Protein AF-A0A842V4W0-F1 (afdb_monomer_lite)

Foldseek 3Di:
DDPPPDDDPDPDPPQPDPVLVVVLVVLLVVLVVLLVVLVVCPPHLLNVLSPLLSVLSVLQSVLSVLVRPVCVPPDPVVNVVSSVVSNVSSVVSNVVSVVSVVVVVVVVVVVVVVVVPPPPPPDPPPDDDDDDDDDDDDDDDDDDDDDDDDDDDDDDDDD

Sequence (159 aa):
MALSDMAMVGPGSFAGSVLLMIAIAIGLIAAIITYMNSRRLKGEVFEAPMIHLSIGMLFVTLSLIDVTFFGYFLGAASVKVIHDVSFIIGLGLMLFSSVKITRFLTGVESFAHKLTEEPV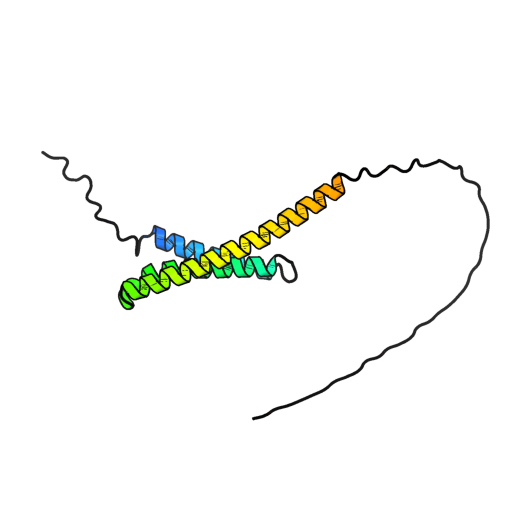DLMPVEEKPASSAKKKKSAKTSKANKKKASKSSKSKKKK

Secondary structure (DSSP, 8-state):
-----S-------STT-HHHHHHHHHHHHHHHHHHHHHTTSTTSTTHHHHHHHHHHHHHHHHHHHIIIIITTTS-HHHHHHHHHHHHHHHHHHHHHHHHHHHHHHHHHHHHHHHHHHS---------PPP-----------------------------

Radius of gyration: 32.6 Å; chains: 1; bounding box: 61×77×94 Å

Structure (mmCIF, N/CA/C/O backbone):
data_AF-A0A842V4W0-F1
#
_entry.id   AF-A0A842V4W0-F1
#
loop_
_atom_site.group_PDB
_atom_site.id
_atom_site.type_symbol
_atom_site.label_atom_id
_atom_site.label_alt_id
_atom_site.label_comp_id
_atom_site.label_asym_id
_atom_site.label_entity_id
_atom_site.label_seq_id
_atom_site.pdbx_PDB_ins_code
_atom_site.Cartn_x
_atom_site.Cartn_y
_atom_site.Cartn_z
_atom_site.occupancy
_atom_site.B_iso_or_equiv
_atom_site.auth_seq_id
_atom_site.auth_comp_id
_atom_site.auth_asym_id
_atom_site.auth_atom_id
_atom_site.pdbx_PDB_model_num
ATOM 1 N N . MET A 1 1 ? 26.532 35.739 -26.543 1.00 44.81 1 MET A N 1
ATOM 2 C CA . MET A 1 1 ? 27.029 34.372 -26.274 1.00 44.81 1 MET A CA 1
ATOM 3 C C . MET A 1 1 ? 26.508 33.989 -24.898 1.00 44.81 1 MET A C 1
ATOM 5 O O . MET A 1 1 ? 27.063 34.421 -23.906 1.00 44.81 1 MET A O 1
ATOM 9 N N . ALA A 1 2 ? 25.220 33.667 -24.821 1.00 44.66 2 ALA A N 1
ATOM 10 C CA . ALA A 1 2 ? 24.641 32.324 -24.958 1.00 44.66 2 ALA A CA 1
ATOM 11 C C . ALA A 1 2 ? 24.690 31.571 -23.615 1.00 44.66 2 ALA A C 1
ATOM 13 O O . ALA A 1 2 ? 25.615 30.826 -23.323 1.00 44.66 2 ALA A O 1
ATOM 14 N N . LEU A 1 3 ? 23.654 31.836 -22.810 1.00 48.62 3 LEU A N 1
ATOM 15 C CA . LEU A 1 3 ? 23.179 31.063 -21.658 1.00 48.62 3 LEU A CA 1
ATOM 16 C C . LEU A 1 3 ? 22.622 29.706 -22.138 1.00 48.62 3 LEU A C 1
ATOM 18 O O . LEU A 1 3 ? 21.423 29.461 -22.060 1.00 48.62 3 LEU A O 1
ATOM 22 N N . SER A 1 4 ? 23.465 28.852 -22.717 1.00 48.69 4 SER A N 1
ATOM 23 C CA . SER A 1 4 ? 23.054 27.542 -23.254 1.00 48.69 4 SER A CA 1
ATOM 24 C C . SER A 1 4 ? 23.168 26.383 -22.255 1.00 48.69 4 SER A C 1
ATOM 26 O O . SER A 1 4 ? 22.858 25.256 -22.619 1.00 48.69 4 SER A O 1
ATOM 28 N N . ASP A 1 5 ? 23.514 26.651 -20.992 1.00 48.28 5 ASP A N 1
ATOM 29 C CA . ASP A 1 5 ? 23.620 25.625 -19.937 1.00 48.28 5 ASP A CA 1
ATOM 30 C C . ASP A 1 5 ? 22.380 25.532 -19.029 1.00 48.28 5 ASP A C 1
ATOM 32 O O . ASP A 1 5 ? 22.434 24.972 -17.934 1.00 48.28 5 ASP A O 1
ATOM 36 N N . MET A 1 6 ? 21.233 26.067 -19.459 1.00 47.22 6 MET A N 1
ATOM 37 C CA . MET A 1 6 ? 19.977 25.898 -18.730 1.00 47.22 6 MET A CA 1
ATOM 38 C C . MET A 1 6 ? 19.019 24.953 -19.452 1.00 47.22 6 MET A C 1
ATOM 40 O O . MET A 1 6 ? 18.526 25.235 -20.539 1.00 47.22 6 MET A O 1
ATOM 44 N N . ALA A 1 7 ? 18.708 23.873 -18.733 1.00 50.38 7 ALA A N 1
ATOM 45 C CA . ALA A 1 7 ? 17.552 23.002 -18.889 1.00 50.38 7 ALA A CA 1
ATOM 46 C C . ALA A 1 7 ? 17.544 22.070 -20.109 1.00 50.38 7 ALA A C 1
ATOM 48 O O . ALA A 1 7 ? 16.753 22.211 -21.035 1.00 50.38 7 ALA A O 1
ATOM 49 N N . MET A 1 8 ? 18.293 20.973 -19.998 1.00 43.81 8 MET A N 1
ATOM 50 C CA . MET A 1 8 ? 17.784 19.702 -20.510 1.00 43.81 8 MET A CA 1
ATOM 51 C C . MET A 1 8 ? 18.061 18.577 -19.510 1.00 43.81 8 MET A C 1
ATOM 53 O O . MET A 1 8 ? 18.841 17.661 -19.750 1.00 43.81 8 MET A O 1
ATOM 57 N N . VAL A 1 9 ? 17.382 18.636 -18.358 1.00 48.97 9 VAL A N 1
ATOM 58 C CA . VAL A 1 9 ? 17.050 17.412 -17.620 1.00 48.97 9 VAL A CA 1
ATOM 59 C C . VAL A 1 9 ? 16.013 16.705 -18.490 1.00 48.97 9 VAL A C 1
ATOM 61 O O . VAL A 1 9 ? 14.824 17.013 -18.429 1.00 48.97 9 VAL A O 1
ATOM 64 N N . GLY A 1 10 ? 16.480 15.835 -19.392 1.00 47.81 10 GLY A N 1
ATOM 65 C CA . GLY A 1 10 ? 15.611 14.912 -20.125 1.00 47.81 10 GLY A CA 1
ATOM 66 C C . GLY A 1 10 ? 14.726 14.139 -19.142 1.00 47.81 10 GLY A C 1
ATOM 67 O O . GLY A 1 10 ? 15.074 14.085 -17.962 1.00 47.81 10 GLY A O 1
ATOM 68 N N . PRO A 1 11 ? 13.581 13.578 -19.576 1.00 47.28 11 PRO A N 1
ATOM 69 C CA . PRO A 1 11 ? 12.608 12.956 -18.682 1.00 47.28 11 PRO A CA 1
ATOM 70 C C . PRO A 1 11 ? 13.319 11.936 -17.793 1.00 47.28 11 PRO A C 1
ATOM 72 O O . PRO A 1 11 ? 13.689 10.850 -18.239 1.00 47.28 11 PRO A O 1
ATOM 75 N N . GLY A 1 12 ? 13.585 12.340 -16.550 1.00 47.62 12 GLY A N 1
ATOM 76 C CA . GLY A 1 12 ? 14.294 11.528 -15.583 1.00 47.62 12 GLY A CA 1
ATOM 77 C C . GLY A 1 12 ? 13.431 10.309 -15.353 1.00 47.62 12 GLY A C 1
ATOM 78 O O . GLY A 1 12 ? 12.326 10.437 -14.830 1.00 47.62 12 GLY A O 1
ATOM 79 N N . SER A 1 13 ? 13.897 9.153 -15.823 1.00 56.25 13 SER A N 1
ATOM 80 C CA . SER A 1 13 ? 13.233 7.875 -15.606 1.00 56.25 13 SER A CA 1
ATOM 81 C C . SER A 1 13 ? 12.870 7.770 -14.126 1.00 56.25 13 SER A C 1
ATOM 83 O O . SER A 1 13 ? 13.744 7.682 -13.267 1.00 56.25 13 SER A O 1
ATOM 85 N N . PHE A 1 14 ? 11.572 7.833 -13.821 1.00 60.38 14 PHE A N 1
ATOM 86 C CA . PHE A 1 14 ? 11.063 7.694 -12.457 1.00 60.38 14 PHE A CA 1
ATOM 87 C C . PHE A 1 14 ? 11.489 6.343 -11.859 1.00 60.38 14 PHE A C 1
ATOM 89 O O . PHE A 1 14 ? 11.810 6.257 -10.670 1.00 60.38 14 PHE A O 1
ATOM 96 N N . ALA A 1 15 ? 11.580 5.320 -12.718 1.00 60.59 15 ALA A N 1
ATOM 97 C CA . ALA A 1 15 ? 12.158 4.022 -12.413 1.00 60.59 15 ALA A CA 1
ATOM 98 C C . ALA A 1 15 ? 13.653 4.173 -12.085 1.00 60.59 15 ALA A C 1
ATOM 100 O O . ALA A 1 15 ? 14.453 4.553 -12.944 1.00 60.59 15 ALA A O 1
ATOM 101 N N . GLY A 1 16 ? 14.006 3.894 -10.827 1.00 63.53 16 GLY A N 1
ATOM 102 C CA . GLY A 1 16 ? 15.374 3.989 -10.307 1.00 63.53 16 GLY A CA 1
ATOM 103 C C . GLY A 1 16 ? 15.732 5.321 -9.640 1.00 63.53 16 GLY A C 1
ATOM 104 O O . GLY A 1 16 ? 16.882 5.508 -9.247 1.00 63.53 16 GLY A O 1
ATOM 105 N N . SER A 1 17 ? 14.782 6.250 -9.476 1.00 82.12 17 SER A N 1
ATOM 106 C CA . SER A 1 17 ? 15.054 7.497 -8.752 1.00 82.12 17 SER A CA 1
ATOM 107 C C . SER A 1 17 ? 15.347 7.248 -7.264 1.00 82.12 17 SER A C 1
ATOM 109 O O . SER A 1 17 ? 14.755 6.373 -6.627 1.00 82.12 17 SER A O 1
ATOM 111 N N . VAL A 1 18 ? 16.236 8.056 -6.675 1.00 84.69 18 VAL A N 1
ATOM 112 C CA . VAL A 1 18 ? 16.570 7.980 -5.237 1.00 84.69 18 VAL A CA 1
ATOM 113 C C . VAL A 1 18 ? 15.317 8.148 -4.372 1.00 84.69 18 VAL A C 1
ATOM 115 O O . VAL A 1 18 ? 15.148 7.441 -3.383 1.00 84.69 18 VAL A O 1
ATOM 118 N N . LEU A 1 19 ? 14.399 9.031 -4.779 1.00 86.44 19 LEU A N 1
ATOM 119 C CA . LEU A 1 19 ? 13.119 9.235 -4.097 1.00 86.44 19 LEU A CA 1
ATOM 120 C C . LEU A 1 19 ? 12.247 7.974 -4.105 1.00 86.44 19 LEU A C 1
ATOM 122 O O . LEU A 1 19 ? 11.664 7.641 -3.077 1.00 86.44 19 LEU A O 1
ATOM 126 N N . LEU A 1 20 ? 12.191 7.250 -5.227 1.00 86.44 20 LEU A N 1
ATOM 127 C CA . LEU A 1 20 ? 11.448 5.993 -5.321 1.00 86.44 20 LEU A CA 1
ATOM 128 C C . LEU A 1 20 ? 12.046 4.919 -4.404 1.00 86.44 20 LEU A C 1
ATOM 130 O O . LEU A 1 20 ? 11.313 4.241 -3.689 1.00 86.44 20 LEU A O 1
ATOM 134 N N . MET A 1 21 ? 13.375 4.814 -4.355 1.00 87.88 21 MET A N 1
ATOM 135 C CA . MET A 1 21 ? 14.069 3.876 -3.465 1.00 87.88 21 MET A CA 1
ATOM 136 C C . MET A 1 21 ? 13.807 4.189 -1.985 1.00 87.88 21 MET A C 1
ATOM 138 O O . MET A 1 21 ? 13.550 3.280 -1.195 1.00 87.88 21 MET A O 1
ATOM 142 N N . ILE A 1 22 ? 13.804 5.475 -1.615 1.00 90.56 22 ILE A N 1
ATOM 143 C CA . ILE A 1 22 ? 13.434 5.926 -0.267 1.00 90.56 22 ILE A CA 1
ATOM 144 C C . ILE A 1 22 ? 11.971 5.578 0.035 1.00 90.56 22 ILE A C 1
ATOM 146 O O . ILE A 1 22 ? 11.682 5.048 1.107 1.00 90.56 22 ILE A O 1
ATOM 150 N N . ALA A 1 23 ? 11.051 5.822 -0.903 1.00 90.62 23 ALA A N 1
ATOM 151 C CA . ALA A 1 23 ? 9.637 5.499 -0.731 1.00 90.62 23 ALA A CA 1
ATOM 152 C C . ALA A 1 23 ? 9.411 3.993 -0.513 1.00 90.62 23 ALA A C 1
ATOM 154 O O . ALA A 1 23 ? 8.663 3.616 0.387 1.00 90.62 23 ALA A O 1
ATOM 155 N N . ILE A 1 24 ? 10.106 3.135 -1.269 1.00 92.38 24 ILE A N 1
ATOM 156 C CA . ILE A 1 24 ? 10.066 1.676 -1.088 1.00 92.38 24 ILE A CA 1
ATOM 157 C C . ILE A 1 24 ? 10.582 1.290 0.304 1.00 92.38 24 ILE A C 1
ATOM 159 O O . ILE A 1 24 ? 9.929 0.523 1.012 1.00 92.38 24 ILE A O 1
ATOM 163 N N . ALA A 1 25 ? 11.727 1.835 0.727 1.00 94.12 25 ALA A N 1
ATOM 164 C CA . ALA A 1 25 ? 12.305 1.534 2.036 1.00 94.12 25 ALA A CA 1
ATOM 165 C C . ALA A 1 25 ? 11.366 1.938 3.186 1.00 94.12 25 ALA A C 1
ATOM 167 O O . ALA A 1 25 ? 11.108 1.139 4.088 1.00 94.12 25 ALA A O 1
ATOM 168 N N . ILE A 1 26 ? 10.806 3.151 3.128 1.00 95.12 26 ILE A N 1
ATOM 169 C CA . ILE A 1 26 ? 9.835 3.640 4.115 1.00 95.12 26 ILE A CA 1
ATOM 170 C C . ILE A 1 26 ? 8.572 2.772 4.100 1.00 95.12 26 ILE A C 1
ATOM 172 O O . ILE A 1 26 ? 8.096 2.390 5.168 1.00 95.12 26 ILE A O 1
ATOM 176 N N . GLY A 1 27 ? 8.056 2.417 2.920 1.00 93.62 27 GLY A N 1
ATOM 177 C CA . GLY A 1 27 ? 6.879 1.560 2.767 1.00 93.62 27 GLY A CA 1
ATOM 178 C C . GLY A 1 27 ? 7.060 0.183 3.407 1.00 93.62 27 GLY A C 1
ATOM 179 O O . GLY A 1 27 ? 6.202 -0.261 4.172 1.00 93.62 27 GLY A O 1
ATOM 180 N N . LEU A 1 28 ? 8.212 -0.462 3.189 1.00 95.56 28 LEU A N 1
ATOM 181 C CA . LEU A 1 28 ? 8.542 -1.748 3.811 1.00 95.56 28 LEU A CA 1
ATOM 182 C C . LEU A 1 28 ? 8.636 -1.637 5.336 1.00 95.56 28 LEU A C 1
ATOM 184 O O . LEU A 1 28 ? 8.045 -2.449 6.050 1.00 95.56 28 LEU A O 1
ATOM 188 N N . ILE A 1 29 ? 9.340 -0.622 5.846 1.00 96.44 29 ILE A N 1
ATOM 189 C CA . ILE A 1 29 ? 9.467 -0.386 7.291 1.00 96.44 29 ILE A CA 1
ATOM 190 C C . ILE A 1 29 ? 8.086 -0.144 7.910 1.00 96.44 29 ILE A C 1
ATOM 192 O O . ILE A 1 29 ? 7.746 -0.763 8.920 1.00 96.44 29 ILE A O 1
ATOM 196 N N . ALA A 1 30 ? 7.261 0.700 7.288 1.00 94.75 30 ALA A N 1
ATOM 197 C CA . ALA A 1 30 ? 5.910 0.992 7.747 1.00 94.75 30 ALA A CA 1
ATOM 198 C C . ALA A 1 30 ? 5.029 -0.265 7.761 1.00 94.75 30 ALA A C 1
ATOM 200 O O . ALA A 1 30 ? 4.340 -0.516 8.753 1.00 94.75 30 ALA A O 1
ATOM 201 N N . ALA A 1 31 ? 5.085 -1.096 6.714 1.00 94.19 31 ALA A N 1
ATOM 202 C CA . ALA A 1 31 ? 4.348 -2.354 6.651 1.00 94.19 31 ALA A CA 1
ATOM 203 C C . ALA A 1 31 ? 4.756 -3.309 7.786 1.00 94.19 31 ALA A C 1
ATOM 205 O O . ALA A 1 31 ? 3.881 -3.843 8.475 1.00 94.19 31 ALA A O 1
ATOM 206 N N . ILE A 1 32 ? 6.063 -3.469 8.033 1.00 94.81 32 ILE A N 1
ATOM 207 C CA . ILE A 1 32 ? 6.604 -4.333 9.094 1.00 94.81 32 ILE A CA 1
ATOM 208 C C . ILE A 1 32 ? 6.193 -3.828 10.477 1.00 94.81 32 ILE A C 1
ATOM 210 O O . ILE A 1 32 ? 5.654 -4.599 11.270 1.00 94.81 32 ILE A O 1
ATOM 214 N N . ILE A 1 33 ? 6.403 -2.542 10.771 1.00 95.50 33 ILE A N 1
ATOM 215 C CA . ILE A 1 33 ? 6.037 -1.952 12.066 1.00 95.50 33 ILE A CA 1
ATOM 216 C C . ILE A 1 33 ? 4.531 -2.093 12.300 1.00 95.50 33 ILE A C 1
ATOM 218 O O . ILE A 1 33 ? 4.109 -2.492 13.385 1.00 95.50 33 ILE A O 1
ATOM 222 N N . THR A 1 34 ? 3.715 -1.839 11.277 1.00 93.69 34 THR A N 1
ATOM 223 C CA . THR A 1 34 ? 2.254 -1.975 11.368 1.00 93.69 34 THR A CA 1
ATOM 224 C C . THR A 1 34 ? 1.844 -3.416 11.661 1.00 93.69 34 THR A C 1
ATOM 226 O O . THR A 1 34 ? 0.985 -3.647 12.510 1.00 93.69 34 THR A O 1
ATOM 229 N N . TYR A 1 35 ? 2.498 -4.400 11.039 1.00 93.75 35 TYR A N 1
ATOM 230 C CA . TYR A 1 35 ? 2.267 -5.814 11.334 1.00 93.75 35 TYR A CA 1
ATOM 231 C C . TYR A 1 35 ? 2.714 -6.207 12.749 1.00 93.75 35 TYR A C 1
ATOM 233 O O . TYR A 1 35 ? 2.021 -6.935 13.458 1.00 93.75 35 TYR A O 1
ATOM 241 N N . MET A 1 36 ? 3.875 -5.727 13.197 1.00 94.00 36 MET A N 1
ATOM 242 C CA . MET A 1 36 ? 4.349 -5.980 14.559 1.00 94.00 36 MET A CA 1
ATOM 243 C C . MET A 1 36 ? 3.395 -5.384 15.595 1.00 94.00 36 MET A C 1
ATOM 245 O O . MET A 1 36 ? 3.091 -6.031 16.598 1.00 94.00 36 MET A O 1
ATOM 249 N N . ASN A 1 37 ? 2.886 -4.182 15.332 1.00 91.94 37 ASN A N 1
ATOM 250 C CA . ASN A 1 37 ? 1.907 -3.525 16.185 1.00 91.94 37 ASN A CA 1
ATOM 251 C C . ASN A 1 37 ? 0.570 -4.267 16.181 1.00 91.94 37 ASN A C 1
ATOM 253 O O . ASN A 1 37 ? -0.003 -4.461 17.249 1.00 91.94 37 ASN A O 1
ATOM 257 N N . SER A 1 38 ? 0.106 -4.782 15.038 1.00 91.50 38 SER A N 1
ATOM 258 C CA . SER A 1 38 ? -1.135 -5.566 14.996 1.00 91.50 38 SER A CA 1
ATOM 259 C C . SER A 1 38 ? -1.048 -6.837 15.846 1.00 91.50 38 SER A C 1
ATOM 261 O O . SER A 1 38 ? -2.002 -7.190 16.532 1.00 91.50 38 SER A O 1
ATOM 263 N N . ARG A 1 39 ? 0.125 -7.484 15.901 1.00 88.94 39 ARG A N 1
ATOM 264 C CA . ARG A 1 39 ? 0.373 -8.653 16.761 1.00 88.94 39 ARG A CA 1
ATOM 265 C C . ARG A 1 39 ? 0.348 -8.341 18.257 1.00 88.94 39 ARG A C 1
ATOM 267 O O . ARG A 1 39 ? 0.237 -9.282 19.044 1.00 88.94 39 ARG A O 1
ATOM 274 N N . ARG A 1 40 ? 0.480 -7.072 18.653 1.00 88.62 40 ARG A N 1
ATOM 275 C CA . ARG A 1 40 ? 0.314 -6.633 20.047 1.00 88.62 40 ARG A CA 1
ATOM 276 C C . ARG A 1 40 ? -1.155 -6.435 20.417 1.00 88.62 40 ARG A C 1
ATOM 278 O O . ARG A 1 40 ? -1.490 -6.605 21.578 1.00 88.62 40 ARG A O 1
ATOM 285 N N . LEU A 1 41 ? -2.019 -6.180 19.435 1.00 86.75 41 LEU A N 1
ATOM 286 C CA . LEU A 1 41 ? -3.467 -6.001 19.598 1.00 86.75 41 LEU A CA 1
ATOM 287 C C . LEU A 1 41 ? -4.230 -7.339 19.599 1.00 86.75 41 LEU A C 1
ATOM 289 O O . LEU A 1 41 ? -5.406 -7.382 19.252 1.00 86.75 41 LEU A O 1
ATOM 293 N N . LYS A 1 42 ? -3.567 -8.457 19.923 1.00 79.38 42 LYS A N 1
ATOM 294 C CA . LYS A 1 42 ? -4.161 -9.797 19.814 1.00 79.38 42 LYS A CA 1
ATOM 295 C C . LYS A 1 42 ? -5.430 -9.923 20.651 1.00 79.38 42 LYS A C 1
ATOM 297 O O . LYS A 1 42 ? -5.381 -9.766 21.868 1.00 79.38 42 LYS A O 1
ATOM 302 N N . GLY A 1 43 ? -6.534 -10.284 20.000 1.00 76.56 43 GLY A N 1
ATOM 303 C CA . GLY A 1 43 ? -7.849 -10.399 20.640 1.00 76.56 43 GLY A CA 1
ATOM 304 C C . GLY A 1 43 ? -8.635 -9.088 20.721 1.00 76.56 43 GLY A C 1
ATOM 305 O O . GLY A 1 43 ? -9.780 -9.103 21.168 1.00 76.56 43 GLY A O 1
ATOM 306 N N . GLU A 1 44 ? -8.071 -7.975 20.250 1.00 83.12 44 GLU A N 1
ATOM 307 C CA . GLU A 1 44 ? -8.796 -6.720 20.094 1.00 83.12 44 GLU A CA 1
ATOM 308 C C . GLU A 1 44 ? -9.451 -6.618 18.715 1.00 83.12 44 GLU A C 1
ATOM 310 O O . GLU A 1 44 ? -9.000 -7.184 17.716 1.00 83.12 44 GLU A O 1
ATOM 315 N N . VAL A 1 45 ? -10.510 -5.813 18.637 1.00 84.44 45 VAL A N 1
ATOM 316 C CA . VAL A 1 45 ? -11.282 -5.588 17.404 1.00 84.44 45 VAL A CA 1
ATOM 317 C C . VAL A 1 45 ? -10.422 -4.957 16.292 1.00 84.44 45 VAL A C 1
ATOM 319 O O . VAL A 1 45 ? -10.722 -5.105 15.106 1.00 84.44 45 VAL A O 1
ATOM 322 N N . PHE A 1 46 ? -9.310 -4.313 16.664 1.00 87.25 46 PHE A N 1
ATOM 323 C CA . PHE A 1 46 ? -8.361 -3.684 15.748 1.00 87.25 46 PHE A CA 1
ATOM 324 C C . PHE A 1 46 ? -7.295 -4.623 15.166 1.00 87.25 46 PHE A C 1
ATOM 326 O O . PHE A 1 46 ? -6.645 -4.234 14.193 1.00 87.25 46 PHE A O 1
ATOM 333 N N . GLU A 1 47 ? -7.129 -5.852 15.674 1.00 89.69 47 GLU A N 1
ATOM 334 C CA . GLU A 1 47 ? -6.112 -6.787 15.162 1.00 89.69 47 GLU A CA 1
ATOM 335 C C . GLU A 1 47 ? -6.302 -7.044 13.664 1.00 89.69 47 GLU A C 1
ATOM 337 O O . GLU A 1 47 ? -5.392 -6.832 12.857 1.00 89.69 47 GLU A O 1
ATOM 342 N N . ALA A 1 48 ? -7.507 -7.471 13.279 1.00 90.12 48 ALA A N 1
ATOM 343 C CA . ALA A 1 48 ? -7.792 -7.834 11.900 1.00 90.12 48 ALA A CA 1
ATOM 344 C C . ALA A 1 48 ? -7.646 -6.634 10.943 1.00 90.12 48 ALA A C 1
ATOM 346 O O . ALA A 1 48 ? -6.900 -6.776 9.973 1.00 90.12 48 ALA A O 1
ATOM 347 N N . PRO A 1 49 ? -8.261 -5.456 11.176 1.00 92.06 49 PRO A N 1
ATOM 348 C CA . PRO A 1 49 ? -8.052 -4.286 10.320 1.00 92.06 49 PRO A CA 1
ATOM 349 C C . PRO A 1 49 ? -6.580 -3.875 10.184 1.00 92.06 49 PRO A C 1
ATOM 351 O O . PRO A 1 49 ? -6.136 -3.602 9.076 1.00 92.06 49 PRO A O 1
ATOM 354 N N . MET A 1 50 ? -5.793 -3.898 11.265 1.00 92.62 50 MET A N 1
ATOM 355 C CA . MET A 1 50 ? -4.374 -3.519 11.202 1.00 92.62 50 MET A CA 1
ATOM 356 C C . MET A 1 50 ? -3.523 -4.522 10.412 1.00 92.62 50 MET A C 1
ATOM 358 O O . MET A 1 50 ? -2.591 -4.128 9.712 1.00 92.62 50 MET A O 1
ATOM 362 N N . 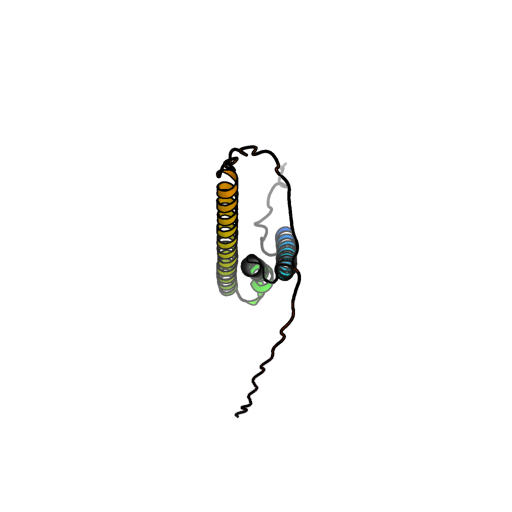ILE A 1 51 ? -3.861 -5.816 10.463 1.00 93.25 51 ILE A N 1
ATOM 363 C CA . ILE A 1 51 ? -3.229 -6.829 9.605 1.00 93.25 51 ILE A CA 1
ATOM 364 C C . ILE A 1 51 ? -3.538 -6.552 8.129 1.00 93.25 51 ILE A C 1
ATOM 366 O O . ILE A 1 51 ? -2.622 -6.551 7.311 1.00 93.25 51 ILE A O 1
ATOM 370 N N . HIS A 1 52 ? -4.802 -6.288 7.783 1.00 94.12 52 HIS A N 1
ATOM 371 C CA . HIS A 1 52 ? -5.190 -5.996 6.398 1.00 94.12 52 HIS A CA 1
ATOM 372 C C . HIS A 1 52 ? -4.539 -4.699 5.897 1.00 94.12 52 HIS A C 1
ATOM 374 O O . HIS A 1 52 ? -4.094 -4.650 4.753 1.00 94.12 52 HIS A O 1
ATOM 380 N N . LEU A 1 53 ? -4.404 -3.690 6.763 1.00 94.06 53 LEU A N 1
ATOM 381 C CA . LEU A 1 53 ? -3.712 -2.439 6.459 1.00 94.06 53 LEU A CA 1
ATOM 382 C C . LEU A 1 53 ? -2.228 -2.678 6.149 1.00 94.06 53 LEU A C 1
ATOM 384 O O . LEU A 1 53 ? -1.721 -2.179 5.148 1.00 94.06 53 LEU A O 1
ATOM 388 N N . SER A 1 54 ? -1.544 -3.471 6.978 1.00 95.00 54 SER A N 1
ATOM 389 C CA . SER A 1 54 ? -0.140 -3.833 6.759 1.00 95.00 54 SER A CA 1
ATOM 390 C C . SER A 1 54 ? 0.057 -4.624 5.462 1.00 95.00 54 SER A C 1
ATOM 392 O O . SER A 1 54 ? 0.942 -4.298 4.673 1.00 95.00 54 SER A O 1
ATOM 394 N N . ILE A 1 55 ? -0.797 -5.620 5.204 1.00 95.06 55 ILE A N 1
ATOM 395 C CA . ILE A 1 55 ? -0.751 -6.402 3.963 1.00 95.06 55 ILE A CA 1
ATOM 396 C C . ILE A 1 55 ? -1.012 -5.491 2.757 1.00 95.06 55 ILE A C 1
ATOM 398 O O . ILE A 1 55 ? -0.296 -5.578 1.765 1.00 95.06 55 ILE A O 1
ATOM 402 N N . GLY A 1 56 ? -1.983 -4.580 2.850 1.00 94.88 56 GLY A N 1
ATOM 403 C CA . GLY A 1 56 ? -2.263 -3.596 1.806 1.00 94.88 56 GLY A CA 1
ATOM 404 C C . GLY A 1 56 ? -1.058 -2.704 1.496 1.00 94.88 56 GLY A C 1
ATOM 405 O O . GLY A 1 56 ? -0.683 -2.575 0.332 1.00 94.88 56 GLY A O 1
ATOM 406 N N . MET A 1 57 ? -0.383 -2.180 2.529 1.00 95.19 57 MET A N 1
ATOM 407 C CA . MET A 1 57 ? 0.869 -1.427 2.361 1.00 95.19 57 MET A CA 1
ATOM 408 C C . MET A 1 57 ? 1.964 -2.257 1.691 1.00 95.19 57 MET A C 1
ATOM 410 O O . MET A 1 57 ? 2.703 -1.743 0.852 1.00 95.19 57 MET A O 1
ATOM 414 N N . LEU A 1 58 ? 2.057 -3.544 2.027 1.00 95.19 58 LEU A N 1
ATOM 415 C CA . LEU A 1 58 ? 3.030 -4.446 1.427 1.00 95.19 58 LEU A CA 1
ATOM 416 C C . LEU A 1 58 ? 2.750 -4.655 -0.067 1.00 95.19 58 LEU A C 1
ATOM 418 O O . LEU A 1 58 ? 3.678 -4.556 -0.859 1.00 95.19 58 LEU A O 1
ATOM 422 N N . PHE A 1 59 ? 1.492 -4.841 -0.475 1.00 95.81 59 PHE A N 1
ATOM 423 C CA . PHE A 1 59 ? 1.117 -4.935 -1.894 1.00 95.81 59 PHE A CA 1
ATOM 424 C C . PHE A 1 59 ? 1.417 -3.654 -2.678 1.00 95.81 59 PHE A C 1
ATOM 426 O O . PHE A 1 59 ? 1.982 -3.732 -3.765 1.00 95.81 59 PHE A O 1
ATOM 433 N N . VAL A 1 60 ? 1.109 -2.478 -2.121 1.00 94.56 60 VAL A N 1
ATOM 434 C CA . VAL A 1 60 ? 1.457 -1.191 -2.753 1.00 94.56 60 VAL A CA 1
ATOM 435 C C . VAL A 1 60 ? 2.975 -1.044 -2.891 1.00 94.56 60 VAL A C 1
ATOM 437 O O . VAL A 1 60 ? 3.472 -0.606 -3.925 1.00 94.56 60 VAL A O 1
ATOM 440 N N . THR A 1 61 ? 3.731 -1.448 -1.870 1.00 94.38 61 THR A N 1
ATOM 441 C CA . THR A 1 61 ? 5.196 -1.358 -1.892 1.00 94.38 61 THR A CA 1
ATOM 442 C C . THR A 1 61 ? 5.815 -2.352 -2.877 1.00 94.38 61 THR A C 1
ATOM 444 O O . THR A 1 61 ? 6.743 -1.999 -3.600 1.00 94.38 61 THR A O 1
ATOM 447 N N . LEU A 1 62 ? 5.284 -3.575 -2.957 1.00 92.25 62 LEU A N 1
ATOM 448 C CA . LEU A 1 62 ? 5.693 -4.567 -3.953 1.00 92.25 62 LEU A CA 1
ATOM 449 C C . LEU A 1 62 ? 5.382 -4.101 -5.376 1.00 92.25 62 LEU A C 1
ATOM 451 O O . LEU A 1 62 ? 6.226 -4.251 -6.246 1.00 92.25 62 LEU A O 1
ATOM 455 N N . SER A 1 63 ? 4.241 -3.446 -5.589 1.00 92.88 63 SER A N 1
ATOM 456 C CA . SER A 1 63 ? 3.894 -2.840 -6.877 1.00 92.88 63 SER A CA 1
ATOM 457 C C . SER A 1 63 ? 4.976 -1.859 -7.361 1.00 92.88 63 SER A C 1
ATOM 459 O O . SER A 1 63 ? 5.429 -1.915 -8.506 1.00 92.88 63 SER A O 1
ATOM 461 N N . LEU A 1 64 ? 5.483 -1.008 -6.461 1.00 89.50 64 LEU A N 1
ATOM 462 C CA . LEU A 1 64 ? 6.588 -0.085 -6.753 1.00 89.50 64 LEU A CA 1
ATOM 463 C C . LEU A 1 64 ? 7.901 -0.830 -7.052 1.00 89.50 64 LEU A C 1
ATOM 465 O O . LEU A 1 64 ? 8.654 -0.429 -7.944 1.00 89.50 64 LEU A O 1
ATOM 469 N N . ILE A 1 65 ? 8.174 -1.924 -6.337 1.00 89.44 65 ILE A N 1
ATOM 470 C CA . ILE A 1 65 ? 9.332 -2.797 -6.584 1.00 89.44 65 ILE A CA 1
ATOM 471 C C . ILE A 1 65 ? 9.228 -3.451 -7.970 1.00 89.44 65 ILE A C 1
ATOM 473 O O . ILE A 1 65 ? 10.222 -3.473 -8.695 1.00 89.44 65 ILE A O 1
ATOM 477 N N . ASP A 1 66 ? 8.043 -3.910 -8.375 1.00 87.12 66 ASP A N 1
ATOM 478 C CA . ASP A 1 66 ? 7.808 -4.540 -9.678 1.00 87.12 66 ASP A CA 1
ATOM 479 C C . ASP A 1 66 ? 8.194 -3.606 -10.829 1.00 87.12 66 ASP A C 1
ATOM 481 O O . ASP A 1 66 ? 8.968 -3.976 -11.716 1.00 87.12 66 ASP A O 1
ATOM 485 N N . VAL A 1 67 ? 7.752 -2.349 -10.772 1.00 85.38 67 VAL A N 1
ATOM 486 C CA . VAL A 1 67 ? 8.102 -1.345 -11.789 1.00 85.38 67 VAL A CA 1
ATOM 487 C C . VAL A 1 67 ? 9.591 -0.998 -11.761 1.00 85.38 67 VAL A C 1
ATOM 489 O O . VAL A 1 67 ? 10.188 -0.770 -12.812 1.00 85.38 67 VAL A O 1
ATOM 492 N N . THR A 1 68 ? 10.206 -0.981 -10.577 1.00 83.94 68 THR A N 1
ATOM 493 C CA . THR A 1 68 ? 11.603 -0.556 -10.408 1.00 83.94 68 THR A CA 1
ATOM 494 C C . THR A 1 68 ? 12.603 -1.625 -10.849 1.00 83.94 68 THR A C 1
ATOM 496 O O . THR A 1 68 ? 13.591 -1.303 -11.503 1.00 83.94 68 THR A O 1
ATOM 499 N N . PHE A 1 69 ? 12.363 -2.891 -10.500 1.00 83.25 69 PHE A N 1
ATOM 500 C CA . PHE A 1 69 ? 13.340 -3.972 -10.672 1.00 83.25 69 PHE A CA 1
ATOM 501 C C . PHE A 1 69 ? 12.963 -4.958 -11.774 1.00 83.25 69 PHE A C 1
ATOM 503 O O . PHE A 1 69 ? 13.838 -5.457 -12.479 1.00 83.25 69 PHE A O 1
ATOM 510 N N . PHE A 1 70 ? 11.671 -5.234 -11.957 1.00 82.50 70 PHE A N 1
ATOM 511 C CA . PHE A 1 70 ? 11.205 -6.249 -12.903 1.00 82.50 70 PHE A CA 1
ATOM 512 C C . PHE A 1 70 ? 10.864 -5.674 -14.283 1.00 82.50 70 PHE A C 1
ATOM 514 O O . PHE A 1 70 ? 10.766 -6.439 -15.245 1.00 82.50 70 PHE A O 1
ATOM 521 N N . GLY A 1 71 ? 10.801 -4.341 -14.409 1.00 74.25 71 GLY A N 1
ATOM 522 C CA . GLY A 1 71 ? 10.674 -3.600 -15.673 1.00 74.25 71 GLY A CA 1
ATOM 523 C C . GLY A 1 71 ? 11.626 -4.075 -16.776 1.00 74.25 71 GLY A C 1
ATOM 524 O O . GLY A 1 71 ? 11.226 -4.192 -17.933 1.00 74.25 71 GLY A O 1
ATOM 525 N N . TYR A 1 72 ? 12.866 -4.406 -16.405 1.00 71.69 72 TYR A N 1
ATOM 526 C CA . TYR A 1 72 ? 13.900 -4.858 -17.340 1.00 71.69 72 TYR A CA 1
ATOM 527 C C . TYR A 1 72 ? 13.750 -6.332 -17.754 1.00 71.69 72 TYR A C 1
ATOM 529 O O . TYR A 1 72 ? 14.135 -6.703 -18.859 1.00 71.69 72 TYR A O 1
ATOM 537 N N . PHE A 1 73 ? 13.174 -7.175 -16.890 1.00 78.38 73 PHE A N 1
ATOM 538 C CA . PHE A 1 73 ? 13.138 -8.630 -17.080 1.00 78.38 73 PHE A CA 1
ATOM 539 C C . PHE A 1 73 ? 11.827 -9.145 -17.685 1.00 78.38 73 PHE A C 1
ATOM 541 O O . PHE A 1 73 ? 11.856 -10.087 -18.471 1.00 78.38 73 PHE A O 1
ATOM 548 N N . LEU A 1 74 ? 10.676 -8.566 -17.321 1.00 73.62 74 LEU A N 1
ATOM 549 C CA . LEU A 1 74 ? 9.356 -9.133 -17.651 1.00 73.62 74 LEU A CA 1
ATOM 550 C C . LEU A 1 74 ? 8.645 -8.472 -18.846 1.00 73.62 74 LEU A C 1
ATOM 552 O O . LEU A 1 74 ? 7.541 -8.881 -19.215 1.00 73.62 74 LEU A O 1
ATOM 556 N N . GLY A 1 75 ? 9.273 -7.487 -19.488 1.00 80.12 75 GLY A N 1
ATOM 557 C CA . GLY A 1 75 ? 8.655 -6.702 -20.555 1.00 80.12 75 GLY A CA 1
ATOM 558 C C . GLY A 1 75 ? 7.603 -5.719 -20.022 1.00 80.12 75 GLY A C 1
ATOM 559 O O . GLY A 1 75 ? 6.867 -5.994 -19.073 1.00 80.12 75 GLY A O 1
ATOM 560 N N . ALA A 1 76 ? 7.517 -4.545 -20.652 1.00 83.25 76 ALA A N 1
ATOM 561 C CA . ALA A 1 76 ? 6.741 -3.414 -20.134 1.00 83.25 76 ALA A CA 1
ATOM 562 C C . ALA A 1 76 ? 5.241 -3.717 -19.938 1.00 83.25 76 ALA A C 1
ATOM 564 O O . ALA A 1 76 ? 4.632 -3.227 -18.988 1.00 83.25 76 ALA A O 1
ATOM 565 N N . ALA A 1 77 ? 4.644 -4.539 -20.809 1.00 87.06 77 ALA A N 1
ATOM 566 C CA . ALA A 1 77 ? 3.226 -4.886 -20.729 1.00 87.06 77 ALA A CA 1
ATOM 567 C C . ALA A 1 77 ? 2.902 -5.740 -19.491 1.00 87.06 77 ALA A C 1
ATOM 569 O O . ALA A 1 77 ? 1.966 -5.424 -18.759 1.00 87.06 77 ALA A O 1
ATOM 570 N N . SER A 1 78 ? 3.697 -6.781 -19.222 1.00 88.12 78 SER A N 1
ATOM 571 C CA . SER A 1 78 ? 3.492 -7.674 -18.075 1.00 88.12 78 SER A CA 1
ATOM 572 C C . SER A 1 78 ? 3.678 -6.931 -16.757 1.00 88.12 78 SER A C 1
ATOM 574 O O . SER A 1 78 ? 2.852 -7.047 -15.856 1.00 88.12 78 SER A O 1
ATOM 576 N N . VAL A 1 79 ? 4.736 -6.118 -16.663 1.00 89.38 79 VAL A N 1
ATOM 577 C CA . VAL A 1 79 ? 5.051 -5.338 -15.458 1.00 89.38 79 VAL A CA 1
ATOM 578 C C . VAL A 1 79 ? 3.952 -4.328 -15.161 1.00 89.38 79 VAL A C 1
ATOM 580 O O . VAL A 1 79 ? 3.553 -4.200 -14.010 1.00 89.38 79 VAL A O 1
ATOM 583 N N . LYS A 1 80 ? 3.396 -3.674 -16.188 1.00 89.12 80 LYS A N 1
ATOM 584 C CA . LYS A 1 80 ? 2.260 -2.763 -16.018 1.00 89.12 80 LYS A CA 1
ATOM 585 C C . LYS A 1 80 ? 1.027 -3.478 -15.461 1.00 89.12 80 LYS A C 1
ATOM 587 O O . LYS A 1 80 ? 0.417 -2.983 -14.524 1.00 89.12 80 LYS A O 1
ATOM 592 N N . VAL A 1 81 ? 0.684 -4.653 -15.995 1.00 92.50 81 VAL A N 1
ATOM 593 C CA . VAL A 1 81 ? -0.466 -5.432 -15.502 1.00 92.50 81 VAL A CA 1
ATOM 594 C C . VAL A 1 81 ? -0.250 -5.870 -14.052 1.00 92.50 81 VAL A C 1
ATOM 596 O O . VAL A 1 81 ? -1.150 -5.716 -13.230 1.00 92.50 81 VAL A O 1
ATOM 599 N N . ILE A 1 82 ? 0.936 -6.386 -13.721 1.00 91.25 82 ILE A N 1
ATOM 600 C CA . ILE A 1 82 ? 1.264 -6.825 -12.357 1.00 91.25 82 ILE A CA 1
ATOM 601 C C . ILE A 1 82 ? 1.237 -5.638 -11.387 1.00 91.25 82 ILE A C 1
ATOM 603 O O . ILE A 1 82 ? 0.634 -5.751 -10.319 1.00 91.25 82 ILE A O 1
ATOM 607 N N . HIS A 1 83 ? 1.832 -4.505 -11.770 1.00 92.81 83 HIS A N 1
ATOM 608 C CA . HIS A 1 83 ? 1.798 -3.258 -11.008 1.00 92.81 83 HIS A CA 1
ATOM 609 C C . HIS A 1 83 ? 0.360 -2.817 -10.737 1.00 92.81 83 HIS A C 1
ATOM 611 O O . HIS A 1 83 ? -0.014 -2.639 -9.582 1.00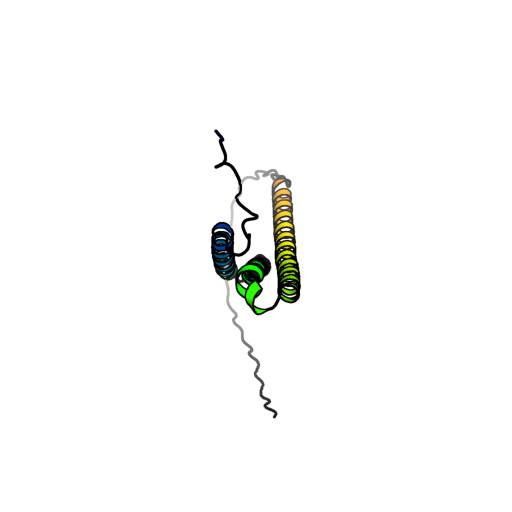 92.81 83 HIS A O 1
ATOM 617 N N . ASP A 1 84 ? -0.470 -2.702 -11.774 1.00 93.69 84 ASP A N 1
ATOM 618 C CA . ASP A 1 84 ? -1.834 -2.195 -11.631 1.00 93.69 84 ASP A CA 1
ATOM 619 C C . ASP A 1 84 ? -2.678 -3.123 -10.744 1.00 93.69 84 ASP A C 1
ATOM 621 O O . ASP A 1 84 ? -3.383 -2.660 -9.848 1.00 93.69 84 ASP A O 1
ATOM 625 N N . VAL A 1 85 ? -2.561 -4.444 -10.921 1.00 94.88 85 VAL A N 1
ATOM 626 C CA . VAL A 1 85 ? -3.292 -5.428 -10.109 1.00 94.88 85 VAL A CA 1
ATOM 627 C C . VAL A 1 85 ? -2.837 -5.399 -8.648 1.00 94.88 85 VAL A C 1
ATOM 629 O O . VAL A 1 85 ? -3.680 -5.343 -7.750 1.00 94.88 85 VAL A O 1
ATOM 632 N N . SER A 1 86 ? -1.527 -5.415 -8.387 1.00 94.50 86 SER A N 1
ATOM 633 C CA . SER A 1 86 ? -0.995 -5.369 -7.018 1.00 94.50 86 SER A CA 1
ATOM 634 C C . SER A 1 86 ? -1.335 -4.047 -6.329 1.00 94.50 86 SER A C 1
ATOM 636 O O . SER A 1 86 ? -1.716 -4.045 -5.157 1.00 94.50 86 SER A O 1
ATOM 638 N N . PHE A 1 87 ? -1.307 -2.938 -7.068 1.00 94.50 87 PHE A N 1
ATOM 639 C CA . PHE A 1 87 ? -1.677 -1.620 -6.573 1.00 94.50 87 PHE A CA 1
ATOM 640 C C . PHE A 1 87 ? -3.163 -1.538 -6.207 1.00 94.50 87 PHE A C 1
ATOM 642 O O . PHE A 1 87 ? -3.500 -1.105 -5.105 1.00 94.50 87 PHE A O 1
ATOM 649 N N . ILE A 1 88 ? -4.060 -2.010 -7.083 1.00 96.06 88 ILE A N 1
ATOM 650 C CA . ILE A 1 88 ? -5.512 -2.024 -6.835 1.00 96.06 88 ILE A CA 1
ATOM 651 C C . ILE A 1 88 ? -5.851 -2.895 -5.622 1.00 96.06 88 ILE A C 1
ATOM 653 O O . ILE A 1 88 ? -6.626 -2.476 -4.761 1.00 96.06 88 ILE A O 1
ATOM 657 N N . ILE A 1 89 ? -5.259 -4.088 -5.521 1.00 96.25 89 ILE A N 1
ATOM 658 C CA . ILE A 1 89 ? -5.465 -4.983 -4.374 1.00 96.25 89 ILE A CA 1
ATOM 659 C C . ILE A 1 89 ? -4.944 -4.330 -3.089 1.00 96.25 89 ILE A C 1
ATOM 661 O O . ILE A 1 89 ? -5.638 -4.336 -2.069 1.00 96.25 89 ILE A O 1
ATOM 665 N N . GLY A 1 90 ? -3.752 -3.731 -3.142 1.00 95.75 90 GLY A N 1
ATOM 666 C CA . GLY A 1 90 ? -3.144 -3.034 -2.014 1.00 95.75 90 GLY A CA 1
ATOM 667 C C . GLY A 1 90 ? -4.007 -1.880 -1.506 1.00 95.75 90 GLY A C 1
ATOM 668 O O . GLY A 1 90 ? -4.360 -1.848 -0.325 1.00 95.75 90 GLY A O 1
ATOM 669 N N . LEU A 1 91 ? -4.437 -0.986 -2.401 1.00 95.31 91 LEU A N 1
ATOM 670 C CA . LEU A 1 91 ? -5.340 0.116 -2.064 1.00 95.31 91 LEU A CA 1
ATOM 671 C C . LEU A 1 91 ? -6.693 -0.378 -1.548 1.00 95.31 91 LEU A C 1
ATOM 673 O O . LEU A 1 91 ? -7.197 0.159 -0.563 1.00 95.31 91 LEU A O 1
ATOM 677 N N . GLY A 1 92 ? -7.267 -1.413 -2.165 1.00 95.94 92 GLY A N 1
ATOM 678 C CA . GLY A 1 92 ? -8.533 -2.004 -1.734 1.00 95.94 92 GLY A CA 1
ATOM 679 C C . GLY A 1 92 ? -8.471 -2.533 -0.299 1.00 95.94 92 GLY A C 1
ATOM 680 O O . GLY A 1 92 ? -9.367 -2.262 0.503 1.00 95.94 92 GLY A O 1
ATOM 681 N N . LEU A 1 93 ? -7.383 -3.221 0.060 1.00 95.69 93 LEU A N 1
ATOM 682 C CA . LEU A 1 93 ? -7.137 -3.694 1.425 1.00 95.69 93 LEU A CA 1
ATOM 683 C C . LEU A 1 93 ? -6.963 -2.539 2.414 1.00 95.69 93 LEU A C 1
ATOM 685 O O . LEU A 1 93 ? -7.536 -2.582 3.507 1.00 95.69 93 LEU A O 1
ATOM 689 N N . MET A 1 94 ? -6.217 -1.496 2.041 1.00 95.00 94 MET A N 1
ATOM 690 C CA . MET A 1 94 ? -6.032 -0.318 2.893 1.00 95.00 94 MET A CA 1
ATOM 691 C C . MET A 1 94 ? -7.357 0.416 3.125 1.00 95.00 94 MET A C 1
ATOM 693 O O . MET A 1 94 ? -7.707 0.684 4.271 1.00 95.00 94 MET A O 1
ATOM 697 N N . LEU A 1 95 ? -8.144 0.655 2.073 1.00 95.38 95 LEU A N 1
ATOM 698 C CA . LEU A 1 95 ? -9.466 1.284 2.155 1.00 95.38 95 LEU A CA 1
ATOM 699 C C . LEU A 1 95 ? -10.428 0.479 3.027 1.00 95.38 95 LEU A C 1
ATOM 701 O O . LEU A 1 95 ? -11.063 1.031 3.925 1.00 95.38 95 LEU A O 1
ATOM 705 N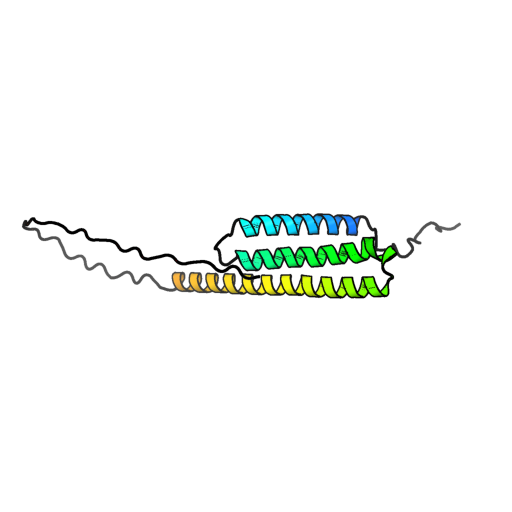 N . PHE A 1 96 ? -10.512 -0.832 2.805 1.00 94.50 96 PHE A N 1
ATOM 706 C CA . PHE A 1 96 ? -11.360 -1.713 3.604 1.00 94.50 96 PHE A CA 1
ATOM 707 C C . PHE A 1 96 ? -10.990 -1.674 5.093 1.00 94.50 96 PHE A C 1
ATOM 709 O O . PHE A 1 96 ? -11.867 -1.635 5.962 1.00 94.50 96 PHE A O 1
ATOM 716 N N . SER A 1 97 ? -9.690 -1.646 5.386 1.00 93.19 97 SER A N 1
ATOM 717 C CA . SER A 1 97 ? -9.167 -1.546 6.750 1.00 93.19 97 SER A CA 1
ATOM 718 C C . SER A 1 97 ? -9.525 -0.208 7.386 1.00 93.19 97 SER A C 1
ATOM 720 O O . SER A 1 97 ? -10.064 -0.190 8.493 1.00 93.19 97 SER A O 1
ATOM 722 N N . SER A 1 98 ? -9.314 0.896 6.666 1.00 93.25 98 SER A N 1
ATOM 723 C CA . SER A 1 98 ? -9.663 2.244 7.118 1.00 93.25 98 SER A CA 1
ATOM 724 C C . SER A 1 98 ? -11.153 2.369 7.419 1.00 93.25 98 SER A C 1
ATOM 726 O O . SER A 1 98 ? -11.513 2.816 8.500 1.00 93.25 98 SER A O 1
ATOM 728 N N . VAL A 1 99 ? -12.033 1.876 6.539 1.00 93.88 99 VAL A N 1
ATOM 729 C CA . VAL A 1 99 ? -13.489 1.903 6.769 1.00 93.88 99 VAL A CA 1
ATOM 730 C C . VAL A 1 99 ? -13.875 1.135 8.034 1.00 93.88 99 VAL A C 1
ATOM 732 O O . VAL A 1 99 ? -14.725 1.593 8.799 1.00 93.88 99 VAL A O 1
ATOM 735 N N . LYS A 1 100 ? -13.259 -0.027 8.287 1.00 90.88 100 LYS A N 1
ATOM 736 C CA . LYS A 1 100 ? -13.508 -0.794 9.516 1.00 90.88 100 LYS A CA 1
ATOM 737 C C . LYS A 1 100 ? -13.053 -0.050 10.768 1.00 90.88 100 LYS A C 1
ATOM 739 O O . LYS A 1 100 ? -13.798 -0.028 11.745 1.00 90.88 100 LYS A O 1
ATOM 744 N N . ILE A 1 101 ? -11.872 0.564 10.726 1.00 90.06 101 ILE A N 1
ATOM 745 C CA . ILE A 1 101 ? -11.333 1.360 11.835 1.00 90.06 101 ILE A CA 1
ATOM 746 C C . ILE A 1 101 ? -12.249 2.558 12.107 1.00 90.06 101 ILE A C 1
ATOM 748 O O . ILE A 1 101 ? -12.676 2.745 13.242 1.00 90.06 101 ILE A O 1
ATOM 752 N N . THR A 1 102 ? -12.635 3.310 11.073 1.00 91.06 102 THR A N 1
ATOM 753 C CA . THR A 1 102 ? -13.531 4.466 11.203 1.00 91.06 102 THR A CA 1
ATOM 754 C C . THR A 1 102 ? -14.877 4.074 11.800 1.00 91.06 102 THR A C 1
ATOM 756 O O . THR A 1 102 ? -15.310 4.695 12.762 1.00 91.06 102 THR A O 1
ATOM 759 N N . ARG A 1 103 ? -15.523 3.009 11.303 1.00 90.00 103 ARG A N 1
ATOM 760 C CA . ARG A 1 103 ? -16.811 2.550 11.856 1.00 90.00 103 ARG A CA 1
ATOM 761 C C . ARG A 1 103 ? -16.721 2.189 13.333 1.00 90.00 103 ARG A C 1
ATOM 763 O O . ARG A 1 103 ? -17.659 2.458 14.078 1.00 90.00 103 ARG A O 1
ATOM 770 N N . PHE A 1 104 ? -15.614 1.581 13.749 1.00 87.94 104 PHE A N 1
ATOM 771 C CA . PHE A 1 104 ? -15.401 1.262 15.153 1.00 87.94 104 PHE A CA 1
ATOM 772 C C . PHE A 1 104 ? -15.238 2.533 15.995 1.00 87.94 104 PHE A C 1
ATOM 774 O O . PHE A 1 104 ? -15.908 2.669 17.014 1.00 87.94 104 PHE A O 1
ATOM 781 N N . LEU A 1 105 ? -14.410 3.482 15.548 1.00 89.44 105 LEU A N 1
ATOM 782 C CA . LEU A 1 105 ? -14.187 4.749 16.252 1.00 89.44 105 LEU A CA 1
ATOM 783 C C . LEU A 1 105 ? -15.476 5.569 16.388 1.00 89.44 105 LEU A C 1
ATOM 785 O O . LEU A 1 105 ? -15.800 5.998 17.490 1.00 89.44 105 LEU A O 1
ATOM 789 N N . THR A 1 106 ? -16.258 5.700 15.313 1.00 89.69 106 THR A N 1
ATOM 790 C CA . THR A 1 106 ? -17.565 6.377 15.350 1.00 89.69 106 THR A CA 1
ATOM 791 C C . THR A 1 106 ? -18.545 5.676 16.294 1.00 89.69 106 THR A C 1
ATOM 793 O O . THR A 1 106 ? -19.328 6.330 16.979 1.00 89.69 106 THR A O 1
ATOM 796 N N . GLY A 1 107 ? -18.498 4.341 16.371 1.00 86.56 107 GLY A N 1
ATOM 797 C CA . GLY A 1 107 ? -19.279 3.581 17.345 1.00 86.56 107 GLY A CA 1
ATOM 798 C C . GLY A 1 107 ? -18.910 3.953 18.781 1.00 86.56 107 GLY A C 1
ATOM 799 O O . GLY A 1 107 ? -19.789 4.299 19.565 1.00 86.56 107 GLY A O 1
ATOM 800 N N . VAL A 1 108 ? -17.615 3.931 19.112 1.00 86.81 108 VAL A N 1
ATOM 801 C CA . VAL A 1 108 ? -17.102 4.283 20.449 1.00 86.81 108 VAL A CA 1
ATOM 802 C C . VAL A 1 108 ? -17.449 5.724 20.829 1.00 86.81 108 VAL A C 1
ATOM 804 O O . VAL A 1 108 ? -17.888 5.963 21.951 1.00 86.81 108 VAL A O 1
ATOM 807 N N . GLU A 1 109 ? -17.316 6.668 19.899 1.00 86.69 109 GLU A N 1
ATOM 808 C CA . GLU A 1 109 ? -17.679 8.074 20.105 1.00 86.69 109 GLU A CA 1
ATOM 809 C C . GLU A 1 109 ? -19.174 8.238 20.417 1.00 86.69 109 GLU A C 1
ATOM 811 O O . GLU A 1 109 ? -19.542 8.914 21.378 1.00 86.69 109 GLU A O 1
ATOM 816 N N . SER A 1 110 ? -20.043 7.540 19.679 1.00 85.81 110 SER A N 1
ATOM 817 C CA . SER A 1 110 ? -21.485 7.544 19.944 1.00 85.81 110 SER A CA 1
ATOM 818 C C . SER A 1 110 ? -21.833 6.958 21.319 1.00 85.81 110 SER A C 1
ATOM 820 O O . SER A 1 110 ? -22.709 7.487 22.006 1.00 85.81 110 SER A O 1
ATOM 822 N N . PHE A 1 111 ? -21.136 5.903 21.761 1.00 82.50 111 PHE A N 1
ATOM 823 C CA . PHE A 1 111 ? -21.304 5.360 23.115 1.00 82.50 111 PHE A CA 1
ATOM 824 C C . PHE A 1 111 ? -20.846 6.344 24.195 1.00 82.50 111 PHE A C 1
ATOM 826 O O . PHE A 1 111 ? -21.540 6.504 25.197 1.00 82.50 111 PHE A O 1
ATOM 833 N N . ALA A 1 112 ? -19.713 7.020 23.990 1.00 84.44 112 ALA A N 1
ATOM 834 C CA . ALA A 1 112 ? -19.211 8.019 24.929 1.00 84.44 112 ALA A CA 1
ATOM 835 C C . ALA A 1 112 ? -20.187 9.198 25.075 1.00 84.44 112 ALA A C 1
ATOM 837 O O . ALA A 1 112 ? -20.478 9.615 26.195 1.00 84.44 112 ALA A O 1
ATOM 838 N N . HIS A 1 113 ? -20.769 9.675 23.970 1.00 80.88 113 HIS A N 1
ATOM 839 C CA . HIS A 1 113 ? -21.759 10.755 24.001 1.00 80.88 113 HIS A CA 1
ATOM 840 C C . HIS A 1 113 ? -23.004 10.370 24.812 1.00 80.88 113 HIS A C 1
ATOM 842 O O . HIS A 1 113 ? -23.440 11.127 25.675 1.00 80.88 113 HIS A O 1
ATOM 848 N N . LYS A 1 114 ? -23.520 9.146 24.625 1.00 81.94 114 LYS A N 1
ATOM 849 C CA . LYS A 1 114 ? -24.678 8.641 25.387 1.00 81.94 114 LYS A CA 1
ATOM 850 C C . LYS A 1 114 ? -24.436 8.556 26.894 1.00 81.94 114 LYS A C 1
ATOM 852 O O . LYS A 1 114 ? -25.363 8.781 27.658 1.00 81.94 114 LYS A O 1
ATOM 857 N N . LEU A 1 115 ? -23.213 8.242 27.322 1.00 79.75 115 LEU A N 1
ATOM 858 C CA . LEU A 1 115 ? -22.852 8.200 28.745 1.00 79.75 115 LEU A CA 1
ATOM 859 C C . LEU A 1 115 ? -22.691 9.595 29.364 1.00 79.75 115 LEU A C 1
ATOM 861 O O . LEU A 1 115 ? -22.711 9.722 30.583 1.00 79.75 115 LEU A O 1
ATOM 865 N N . THR A 1 116 ? -22.505 10.624 28.536 1.00 76.00 116 THR A N 1
ATOM 866 C CA . THR A 1 116 ? -22.311 12.009 28.989 1.00 76.00 116 THR A CA 1
ATOM 867 C C . THR A 1 116 ? -23.634 12.786 29.027 1.00 76.00 116 THR A C 1
ATOM 869 O O . THR A 1 116 ? -23.750 13.753 29.772 1.00 76.00 116 THR A O 1
ATOM 872 N N . GLU A 1 117 ? -24.636 12.358 28.249 1.00 67.88 117 GLU A N 1
ATOM 873 C CA . GLU A 1 117 ? -25.961 12.990 28.171 1.00 67.88 117 GLU A CA 1
ATOM 874 C C . GLU A 1 117 ? -27.022 12.391 29.102 1.00 67.88 117 GLU A C 1
ATOM 876 O O . GLU A 1 117 ? -28.075 13.006 29.243 1.00 67.88 117 GLU A O 1
ATOM 881 N N . GLU A 1 118 ? -26.793 11.245 29.758 1.00 59.03 118 GLU A N 1
ATOM 882 C CA . GLU A 1 118 ? -27.632 10.895 30.911 1.00 59.03 118 GLU A CA 1
ATOM 883 C C . GLU A 1 118 ? -27.219 11.790 32.087 1.00 59.03 118 GLU A C 1
ATOM 885 O O . GLU A 1 118 ? -26.138 11.580 32.652 1.00 59.03 118 GLU A O 1
ATOM 890 N N . PRO A 1 119 ? -28.031 12.790 32.496 1.00 55.12 119 PRO A N 1
ATOM 891 C CA . PRO A 1 119 ? -27.840 13.361 33.810 1.00 55.12 119 PRO A CA 1
ATOM 892 C C . PRO A 1 119 ? -27.961 12.196 34.783 1.00 55.12 119 PRO A C 1
ATOM 894 O O . PRO A 1 119 ? -28.954 11.469 34.781 1.00 55.12 119 PRO A O 1
ATOM 897 N N . VAL A 1 120 ? -26.929 12.006 35.602 1.00 59.47 120 VAL A N 1
ATOM 898 C CA . VAL A 1 120 ? -27.078 11.295 36.864 1.00 59.47 120 VAL A CA 1
ATOM 899 C C . VAL A 1 120 ? -28.191 12.041 37.581 1.00 59.47 120 VAL A C 1
ATOM 901 O O . VAL A 1 120 ? -27.957 13.111 38.141 1.00 59.47 120 VAL A O 1
ATOM 904 N N . ASP A 1 121 ? -29.415 11.533 37.447 1.00 55.31 121 ASP A N 1
ATOM 905 C CA . ASP A 1 121 ? -30.580 12.005 38.163 1.00 55.31 121 ASP A CA 1
ATOM 906 C C . ASP A 1 121 ? -30.219 11.753 39.621 1.00 55.31 121 ASP A C 1
ATOM 908 O O . ASP A 1 121 ? -30.217 10.617 40.110 1.00 55.31 121 ASP A O 1
ATOM 912 N N . LEU A 1 122 ? -29.693 12.806 40.251 1.00 59.38 122 LEU A N 1
ATOM 913 C CA . LEU A 1 122 ? -29.350 12.851 41.654 1.00 59.38 122 LEU A CA 1
ATOM 914 C C . LEU A 1 122 ? -30.657 12.551 42.362 1.00 59.38 122 LEU A C 1
ATOM 916 O O . LEU A 1 122 ? -31.470 13.448 42.581 1.00 59.38 122 LEU A O 1
ATOM 920 N N . MET A 1 123 ? -30.868 11.269 42.668 1.00 53.31 123 MET A N 1
ATOM 921 C CA . MET A 1 123 ? -31.950 10.834 43.528 1.00 53.31 123 MET A CA 1
ATOM 922 C C . MET A 1 123 ? -31.927 11.780 44.727 1.00 53.31 123 MET A C 1
ATOM 924 O O . MET A 1 123 ? -30.865 11.909 45.350 1.00 53.31 123 MET A O 1
ATOM 928 N N . PRO A 1 124 ? -33.029 12.480 45.046 1.00 51.06 124 PRO A N 1
ATOM 929 C CA . PRO A 1 124 ? -33.079 13.245 46.271 1.00 51.06 124 PRO A CA 1
ATOM 930 C C . PRO A 1 124 ? -32.815 12.255 47.402 1.00 51.06 124 PRO A C 1
ATOM 932 O O . PRO A 1 124 ? -33.599 11.338 47.651 1.00 51.06 124 PRO A O 1
ATOM 935 N N . VAL A 1 125 ? -31.648 12.398 48.029 1.00 56.66 125 VAL A N 1
ATOM 936 C CA . VAL A 1 125 ? -31.297 11.702 49.260 1.00 56.66 125 VAL A CA 1
ATOM 937 C C . VAL A 1 125 ? -32.252 12.255 50.308 1.00 56.66 125 VAL A C 1
ATOM 939 O O . VAL A 1 125 ? -31.996 13.286 50.922 1.00 56.66 125 VAL A O 1
ATOM 942 N N . GLU A 1 126 ? -33.408 11.607 50.446 1.00 50.44 126 GLU A N 1
ATOM 943 C CA . GLU A 1 126 ? -34.319 11.837 51.554 1.00 50.44 126 GLU A CA 1
ATOM 944 C C . GLU A 1 126 ? -33.603 11.343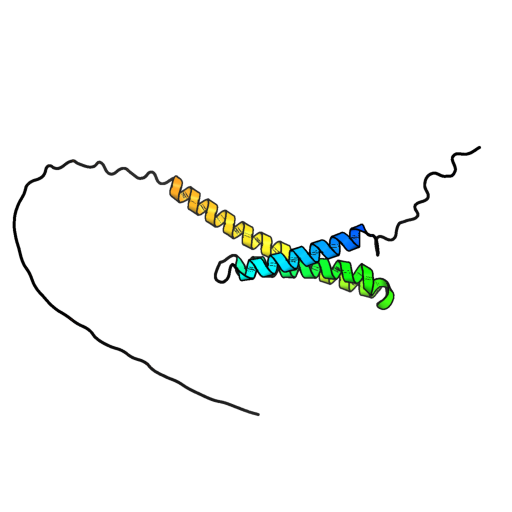 52.818 1.00 50.44 126 GLU A C 1
ATOM 946 O O . GLU A 1 126 ? -33.474 10.145 53.086 1.00 50.44 126 GLU A O 1
ATOM 951 N N . GLU A 1 127 ? -33.034 12.297 53.549 1.00 48.59 127 GLU A N 1
ATOM 952 C CA . GLU A 1 127 ? -32.323 12.088 54.799 1.00 48.59 127 GLU A CA 1
ATOM 953 C C . GLU A 1 127 ? -33.315 11.599 55.865 1.00 48.59 127 GLU A C 1
ATOM 955 O O . GLU A 1 127 ? -34.015 12.378 56.511 1.00 48.59 127 GLU A O 1
ATOM 960 N N . LYS A 1 128 ? -33.413 10.277 56.040 1.00 40.53 128 LYS A N 1
ATOM 961 C CA . LYS A 1 128 ? -34.187 9.679 57.131 1.00 40.53 128 LYS A CA 1
ATOM 962 C C . LYS A 1 128 ? -33.249 9.352 58.297 1.00 40.53 128 LYS A C 1
ATOM 964 O O . LYS A 1 128 ? -32.323 8.556 58.118 1.00 40.53 128 LYS A O 1
ATOM 969 N N . PRO A 1 129 ? -33.453 9.944 59.488 1.00 42.81 129 PRO A N 1
ATOM 970 C CA . PRO A 1 129 ? -32.500 9.833 60.577 1.00 42.81 129 PRO A CA 1
ATOM 971 C C . PRO A 1 129 ? -32.480 8.428 61.179 1.00 42.81 129 PRO A C 1
ATOM 973 O O . PRO A 1 129 ? -33.477 7.703 61.228 1.00 42.81 129 PRO A O 1
ATOM 976 N N . ALA A 1 130 ? -31.289 8.083 61.659 1.00 48.84 130 ALA A N 1
ATOM 977 C CA . ALA A 1 130 ? -30.942 6.841 62.317 1.00 48.84 130 ALA A CA 1
ATOM 978 C C . ALA A 1 130 ? -31.876 6.500 63.489 1.00 48.84 130 ALA A C 1
ATOM 980 O O . ALA A 1 130 ? -32.073 7.295 64.407 1.00 48.84 130 ALA A O 1
ATOM 981 N N . SER A 1 131 ? -32.352 5.256 63.519 1.00 41.72 131 SER A N 1
ATOM 982 C CA . SER A 1 131 ? -32.801 4.615 64.750 1.00 41.72 131 SER A CA 1
ATOM 983 C C . SER A 1 131 ? -32.271 3.191 64.813 1.00 41.72 131 SER A C 1
ATOM 985 O O . SER A 1 131 ? -32.395 2.382 63.895 1.00 41.72 131 SER A O 1
ATOM 987 N N . SER A 1 132 ? -31.584 2.951 65.915 1.00 44.44 132 SER A N 1
ATOM 988 C CA . SER A 1 132 ? -30.881 1.753 66.309 1.00 44.44 132 SER A CA 1
ATOM 989 C C . SER A 1 132 ? -31.840 0.608 66.646 1.00 44.44 132 SER A C 1
ATOM 991 O O . SER A 1 132 ? -32.870 0.804 67.280 1.00 44.44 132 SER A O 1
ATOM 993 N N . ALA A 1 133 ? -31.442 -0.623 66.309 1.00 42.47 133 ALA A N 1
ATOM 994 C CA . ALA A 1 133 ? -31.190 -1.693 67.282 1.00 42.47 133 ALA A CA 1
ATOM 995 C C . ALA A 1 133 ? -31.458 -3.105 66.731 1.00 42.47 133 ALA A C 1
ATOM 997 O O . ALA A 1 133 ? -32.509 -3.418 66.188 1.00 42.47 133 ALA A O 1
ATOM 998 N N . LYS A 1 134 ? -30.541 -3.997 67.134 1.00 38.56 134 LYS A N 1
ATOM 999 C CA . LYS A 1 134 ? -30.783 -5.395 67.532 1.00 38.56 134 LYS A CA 1
ATOM 1000 C C . LYS A 1 134 ? -30.965 -6.468 66.433 1.00 38.56 134 LYS A C 1
ATOM 1002 O O . LYS A 1 134 ? -32.062 -6.764 65.990 1.00 38.56 134 LYS A O 1
ATOM 1007 N N . LYS A 1 135 ? -29.911 -7.298 66.337 1.00 40.50 135 LYS A N 1
ATOM 1008 C CA . LYS A 1 135 ? -29.822 -8.641 66.983 1.00 40.50 135 LYS A CA 1
ATOM 1009 C C . LYS A 1 135 ? -29.621 -9.829 66.020 1.00 40.50 135 LYS A C 1
ATOM 1011 O O . LYS A 1 135 ? -30.546 -10.287 65.371 1.00 40.50 135 LYS A O 1
ATOM 1016 N N . LYS A 1 136 ? -28.403 -10.392 66.105 1.00 44.59 136 LYS A N 1
ATOM 1017 C CA . LYS A 1 136 ? -28.007 -11.824 66.095 1.00 44.59 136 LYS A CA 1
ATOM 1018 C C . LYS A 1 136 ? -28.875 -12.837 65.318 1.00 44.59 136 LYS A C 1
ATOM 1020 O O . LYS A 1 136 ? -29.962 -13.168 65.780 1.00 44.59 136 LYS A O 1
ATOM 1025 N N . LYS A 1 137 ? -28.226 -13.561 64.394 1.00 44.97 137 LYS A N 1
ATOM 1026 C CA . LYS A 1 137 ? -28.003 -15.040 64.375 1.00 44.97 137 LYS A CA 1
ATOM 1027 C C . LYS A 1 137 ? -27.335 -15.392 63.031 1.00 44.97 137 LYS A C 1
ATOM 1029 O O . LYS A 1 137 ? -27.859 -15.030 61.995 1.00 44.97 137 LYS A O 1
ATOM 1034 N N . SER A 1 138 ? -26.074 -15.825 62.990 1.00 38.56 138 SER A N 1
ATOM 1035 C CA . SER A 1 138 ? -25.552 -17.175 63.274 1.00 38.56 138 SER A CA 1
ATOM 1036 C C . SER A 1 138 ? -26.037 -18.264 62.306 1.00 38.56 138 SER A C 1
ATOM 1038 O O . SER A 1 138 ? -27.235 -18.514 62.218 1.00 38.56 138 SER A O 1
ATOM 1040 N N . ALA A 1 139 ? -25.039 -18.980 61.761 1.00 42.28 139 ALA A N 1
ATOM 1041 C CA . ALA A 1 139 ? -25.090 -20.321 61.163 1.00 42.28 139 ALA A CA 1
ATOM 1042 C C . ALA A 1 139 ? -25.596 -20.368 59.698 1.00 42.28 139 ALA A C 1
ATOM 1044 O O . ALA A 1 139 ? -26.451 -19.592 59.314 1.00 42.28 139 ALA A O 1
ATOM 1045 N N . LYS A 1 140 ? -25.145 -21.249 58.798 1.00 41.22 140 LYS A N 1
ATOM 1046 C CA . LYS A 1 140 ? -24.245 -22.406 58.879 1.00 41.22 140 LYS A CA 1
ATOM 1047 C C . LYS A 1 140 ? -23.988 -22.905 57.438 1.00 41.22 140 LYS A C 1
ATOM 1049 O O . LYS A 1 140 ? -24.923 -22.968 56.653 1.00 41.22 140 LYS A O 1
ATOM 1054 N N . THR A 1 141 ? -22.768 -23.379 57.175 1.00 37.72 141 THR A N 1
ATOM 1055 C CA . THR A 1 141 ? -22.419 -24.558 56.336 1.00 37.72 141 THR A CA 1
ATOM 1056 C C . THR A 1 141 ? -22.847 -24.688 54.859 1.00 37.72 141 THR A C 1
ATOM 1058 O O . THR A 1 141 ? -24.001 -24.937 54.540 1.00 37.72 141 THR A O 1
ATOM 1061 N N . SER A 1 142 ? -21.799 -24.815 54.030 1.00 38.94 142 SER A N 1
ATOM 1062 C CA . SER A 1 142 ? -21.467 -25.988 53.188 1.00 38.94 142 SER A CA 1
ATOM 1063 C C . SER A 1 142 ? -22.316 -26.351 51.964 1.00 38.94 142 SER A C 1
ATOM 1065 O O . SER A 1 142 ? -23.445 -26.810 52.095 1.00 38.94 142 SER A O 1
ATOM 1067 N N . LYS A 1 143 ? -21.637 -26.391 50.803 1.00 48.28 143 LYS A N 1
ATOM 1068 C CA . LYS A 1 143 ? -21.400 -27.556 49.899 1.00 48.28 143 LYS A CA 1
ATOM 1069 C C . LYS A 1 143 ? -20.977 -26.989 48.528 1.00 48.28 143 LYS A C 1
ATOM 1071 O O . LYS A 1 143 ? -21.693 -26.172 47.979 1.00 48.28 143 LYS A O 1
ATOM 1076 N N . ALA A 1 144 ? -19.792 -27.223 47.961 1.00 46.62 144 ALA A N 1
ATOM 1077 C CA . ALA A 1 144 ? -19.134 -28.481 47.589 1.00 46.62 144 ALA A CA 1
ATOM 1078 C C . ALA A 1 144 ? -20.012 -29.413 46.731 1.00 46.62 144 ALA A C 1
ATOM 1080 O O . ALA A 1 144 ? -20.738 -30.234 47.284 1.00 46.62 144 ALA A O 1
ATOM 1081 N N . ASN A 1 145 ? -19.894 -29.337 45.396 1.00 46.22 145 ASN A N 1
ATOM 1082 C CA . ASN A 1 145 ? -19.807 -30.520 44.519 1.00 46.22 145 ASN A CA 1
ATOM 1083 C C . ASN A 1 145 ? -19.479 -30.140 43.062 1.00 46.22 145 ASN A C 1
ATOM 1085 O O . ASN A 1 145 ? -20.139 -29.297 42.473 1.00 46.22 145 ASN A O 1
ATOM 1089 N N . LYS A 1 146 ? -18.371 -30.677 42.532 1.00 45.06 146 LYS A N 1
ATOM 1090 C CA . LYS A 1 146 ? -18.273 -31.771 41.529 1.00 45.06 146 LYS A CA 1
ATOM 1091 C C . LYS A 1 146 ? -18.656 -31.363 40.094 1.00 45.06 146 LYS A C 1
ATOM 1093 O O . LYS A 1 146 ? -19.812 -31.101 39.819 1.00 45.06 146 LYS A O 1
ATOM 1098 N N . LYS A 1 147 ? -17.706 -31.274 39.151 1.00 42.28 147 LYS A N 1
ATOM 1099 C CA . LYS A 1 147 ? -16.931 -32.360 38.484 1.00 42.28 147 LYS A CA 1
ATOM 1100 C C . LYS A 1 147 ? -17.740 -33.085 37.395 1.00 42.28 147 LYS A C 1
ATOM 1102 O O . LYS A 1 147 ? -18.611 -33.880 37.726 1.00 42.28 147 LYS A O 1
ATOM 1107 N N . LYS A 1 148 ? -17.344 -32.877 36.130 1.00 48.81 148 LYS A N 1
ATOM 1108 C CA . LYS A 1 148 ? -17.305 -33.814 34.971 1.00 48.81 148 LYS A CA 1
ATOM 1109 C C . LYS A 1 148 ? -16.877 -32.970 33.753 1.00 48.81 148 LYS A C 1
ATOM 1111 O O . LYS A 1 148 ? -17.533 -31.982 33.483 1.00 48.81 148 LYS A O 1
ATOM 1116 N N . ALA A 1 149 ? -15.751 -33.144 33.060 1.00 49.94 149 ALA A N 1
ATOM 1117 C CA . ALA A 1 149 ? -15.040 -34.323 32.558 1.00 49.94 149 ALA A CA 1
ATOM 1118 C C . ALA A 1 149 ? -15.887 -35.221 31.639 1.00 49.94 149 ALA A C 1
ATOM 1120 O O . ALA A 1 149 ? -16.572 -36.122 32.117 1.00 49.94 149 ALA A O 1
ATOM 1121 N N . SER A 1 150 ? -15.745 -35.030 30.324 1.00 48.94 150 SER A N 1
ATOM 1122 C CA . SER A 1 150 ? -15.785 -36.099 29.311 1.00 48.94 150 SER A CA 1
ATOM 1123 C C . SER A 1 150 ? -15.172 -35.581 28.001 1.00 48.94 150 SER A C 1
ATOM 1125 O O . SER A 1 150 ? -15.645 -34.589 27.467 1.00 48.94 150 SER A O 1
ATOM 1127 N N . LYS A 1 151 ? -14.000 -36.099 27.607 1.00 50.09 151 LYS A N 1
ATOM 1128 C CA . LYS A 1 151 ? -13.777 -37.173 26.602 1.00 50.09 151 LYS A CA 1
ATOM 1129 C C . LYS A 1 151 ? -13.589 -36.586 25.191 1.00 50.09 151 LYS A C 1
ATOM 1131 O O . LYS A 1 151 ? -14.493 -35.971 24.659 1.00 50.09 151 LYS A O 1
ATOM 1136 N N . SER A 1 152 ? -12.385 -36.636 24.616 1.00 40.97 152 SER A N 1
ATOM 1137 C CA . SER A 1 152 ? -11.723 -37.832 24.056 1.00 40.97 152 SER A CA 1
ATOM 1138 C C . SER A 1 152 ? -12.487 -38.422 22.873 1.00 40.97 152 SER A C 1
ATOM 1140 O O . SER A 1 152 ? -13.497 -39.094 23.064 1.00 40.97 152 SER A O 1
ATOM 1142 N N . SER A 1 153 ? -11.973 -38.191 21.663 1.00 48.22 153 SER A N 1
ATOM 1143 C CA . SER A 1 153 ? -11.720 -39.190 20.607 1.00 48.22 153 SER A CA 1
ATOM 1144 C C . SER A 1 153 ? -11.497 -38.474 19.264 1.00 48.22 153 SER A C 1
ATOM 1146 O O . SER A 1 153 ? -12.009 -37.383 19.075 1.00 48.22 153 SER A O 1
ATOM 1148 N N . LYS A 1 154 ? -10.809 -38.983 18.242 1.00 48.22 154 LYS A N 1
ATOM 1149 C CA . LYS A 1 154 ? -9.801 -40.036 18.033 1.00 48.22 154 LYS A CA 1
ATOM 1150 C C . LYS A 1 154 ? -9.626 -40.061 16.502 1.00 48.22 154 LYS A C 1
ATOM 1152 O O . LYS A 1 154 ? -10.626 -40.093 15.803 1.00 48.22 154 LYS A O 1
ATOM 1157 N N . SER A 1 155 ? -8.384 -40.099 16.020 1.00 46.03 155 SER A N 1
ATOM 1158 C CA . SER A 1 155 ? -7.916 -40.880 14.856 1.00 46.03 155 SER A CA 1
ATOM 1159 C C . SER A 1 155 ? -8.753 -40.972 13.561 1.00 46.03 155 SER A C 1
ATOM 1161 O O . SER A 1 155 ? -9.829 -41.565 13.546 1.00 46.03 155 SER A O 1
ATOM 1163 N N . LYS A 1 156 ? -8.122 -40.584 12.443 1.00 52.38 156 LYS A N 1
ATOM 1164 C CA . LYS A 1 156 ? -7.989 -41.326 11.156 1.00 52.38 156 LYS A CA 1
ATOM 1165 C C . LYS A 1 156 ? -7.256 -40.376 10.196 1.00 52.38 156 LYS A C 1
ATOM 1167 O O . LYS A 1 156 ? -7.774 -39.306 9.930 1.00 52.38 156 LYS A O 1
ATOM 1172 N N . LYS A 1 157 ? -6.012 -40.572 9.743 1.00 56.44 157 LYS A N 1
ATOM 1173 C CA . LYS A 1 157 ? -5.349 -41.714 9.080 1.00 56.44 157 LYS A CA 1
ATOM 1174 C C . LYS A 1 157 ? -6.182 -42.323 7.946 1.00 56.44 157 LYS A C 1
ATOM 1176 O O . LYS A 1 157 ? -7.023 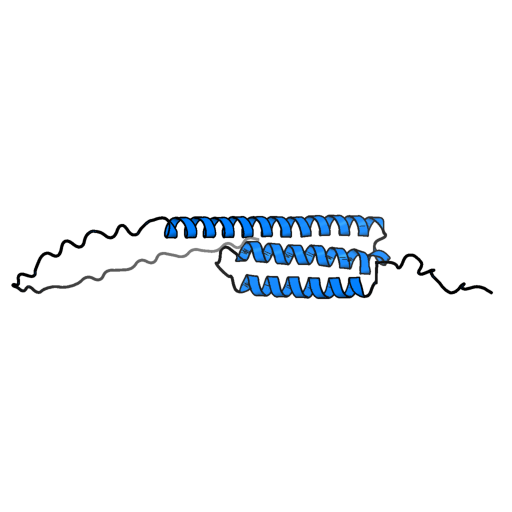-43.181 8.198 1.00 56.44 157 LYS A O 1
ATOM 1181 N N . LYS A 1 158 ? -5.900 -41.871 6.722 1.00 51.50 158 LYS A N 1
ATOM 1182 C CA . LYS A 1 158 ? -6.059 -42.509 5.397 1.00 51.50 158 LYS A CA 1
ATOM 1183 C C . LYS A 1 158 ? -5.664 -41.427 4.374 1.00 51.50 158 LYS A C 1
ATOM 1185 O O . LYS A 1 158 ? -6.093 -40.299 4.554 1.00 51.50 158 LYS A O 1
ATOM 1190 N N . LYS A 1 159 ? -4.898 -41.668 3.324 1.00 60.41 159 LYS A N 1
ATOM 1191 C CA . LYS A 1 159 ? -4.170 -42.834 2.830 1.00 60.41 159 LYS A CA 1
ATOM 1192 C C . LYS A 1 159 ? -3.159 -42.281 1.826 1.00 60.41 159 LYS A C 1
ATOM 1194 O O . LYS A 1 159 ? -3.489 -41.228 1.240 1.00 60.41 159 LYS A O 1
#

pLDDT: mean 74.47, std 20.6, range [37.72, 96.44]